Protein AF-A0A7V2EYR4-F1 (afdb_monomer_lite)

Radius of gyration: 13.52 Å; chains: 1; bounding box: 32×34×31 Å

Foldseek 3Di:
DDDPCVCVPPVHDPVLVVLLVLLLVVLVPCDDDDPPCLPVVLVVLLVVCVVSVLLVQVDDDVPGDRPVSSVVSNLVSCCVGYVSSSVSSVD

pLDDT: mean 96.27, std 4.57, range [62.56, 98.62]

Secondary structure (DSSP, 8-state):
----GGGGSTT--HHHHHHHHHHHHHHHHH-SPP-SSHHHHHHHHHHHHHHTTGGGGG---TT----HHHHHHHHHHHHHH-HHHHHHHH-

Structure (mmCIF, N/CA/C/O backbone):
data_AF-A0A7V2EYR4-F1
#
_entry.id   AF-A0A7V2EYR4-F1
#
loop_
_atom_site.group_PDB
_atom_site.id
_atom_site.type_symbol
_atom_site.label_atom_id
_atom_site.label_alt_id
_atom_site.label_comp_id
_atom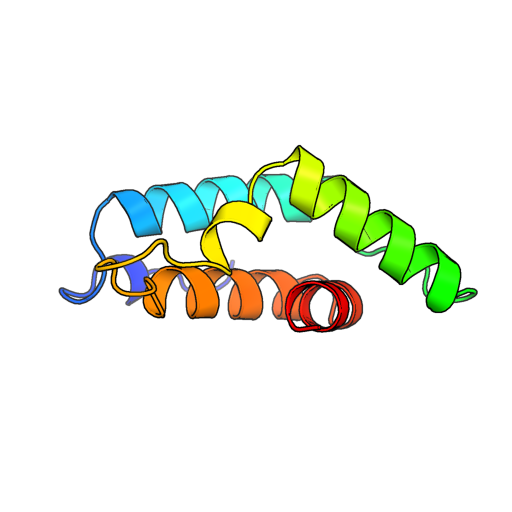_site.label_asym_id
_atom_site.label_entity_id
_atom_site.label_seq_id
_atom_site.pdbx_PDB_ins_code
_atom_site.Cartn_x
_atom_site.Cartn_y
_atom_site.Cartn_z
_atom_site.occupancy
_atom_site.B_iso_or_equiv
_atom_site.auth_seq_id
_atom_site.auth_comp_id
_atom_site.auth_asym_id
_atom_site.auth_atom_id
_atom_site.pdbx_PDB_model_num
ATOM 1 N N . MET A 1 1 ? 7.316 -18.970 1.748 1.00 62.56 1 MET A N 1
ATOM 2 C CA . MET A 1 1 ? 6.195 -18.018 1.880 1.00 62.56 1 MET A CA 1
ATOM 3 C C . MET A 1 1 ? 6.404 -17.282 3.185 1.00 62.56 1 MET A C 1
ATOM 5 O O . MET A 1 1 ? 6.755 -17.937 4.158 1.00 62.56 1 MET A O 1
ATOM 9 N N . VAL A 1 2 ? 6.305 -15.957 3.184 1.00 78.25 2 VAL A N 1
ATOM 10 C CA . VAL A 1 2 ? 6.463 -15.157 4.408 1.00 78.25 2 VAL A CA 1
ATOM 11 C C . VAL A 1 2 ? 5.310 -15.480 5.351 1.00 78.25 2 VAL A C 1
ATOM 13 O O . VAL A 1 2 ? 4.198 -15.728 4.881 1.00 78.25 2 VAL A O 1
ATOM 16 N N . ASP A 1 3 ? 5.590 -15.547 6.650 1.00 88.69 3 ASP A N 1
ATOM 17 C CA . ASP A 1 3 ? 4.567 -15.814 7.655 1.00 88.69 3 ASP A CA 1
ATOM 18 C C . ASP A 1 3 ? 3.517 -14.693 7.652 1.00 88.69 3 ASP A C 1
ATOM 20 O O . ASP A 1 3 ? 3.850 -13.516 7.763 1.00 88.69 3 ASP A O 1
ATOM 24 N N . LYS A 1 4 ? 2.246 -15.076 7.497 1.00 92.19 4 LYS A N 1
ATOM 25 C CA . LYS A 1 4 ? 1.085 -14.173 7.492 1.00 92.19 4 LYS A CA 1
ATOM 26 C C . LYS A 1 4 ? 0.147 -14.412 8.676 1.00 92.19 4 LYS A C 1
ATOM 28 O O . LYS A 1 4 ? -0.902 -13.779 8.742 1.00 92.19 4 LYS A O 1
ATOM 33 N N . SER A 1 5 ? 0.515 -15.291 9.612 1.00 95.00 5 SER A N 1
ATOM 34 C CA . SER A 1 5 ? -0.296 -15.620 10.793 1.00 95.00 5 SER A CA 1
ATOM 35 C C . SER A 1 5 ? -0.610 -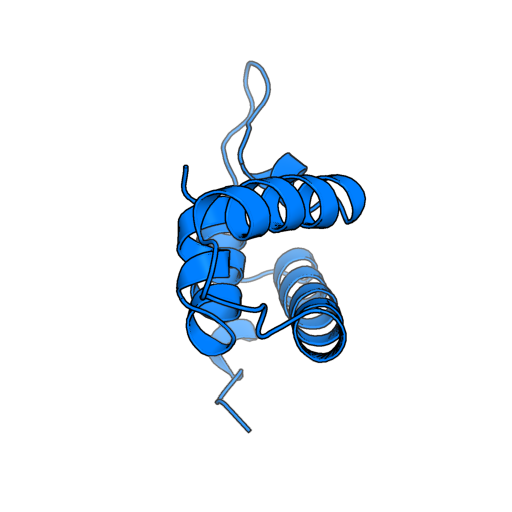14.398 11.663 1.00 95.00 5 SER A C 1
ATOM 37 O O . SER A 1 5 ? -1.628 -14.360 12.351 1.00 95.00 5 SER A O 1
ATOM 39 N N . PHE A 1 6 ? 0.216 -13.351 11.583 1.00 95.06 6 PHE A N 1
ATOM 40 C CA . PHE A 1 6 ? -0.022 -12.085 12.272 1.00 95.06 6 PHE A CA 1
ATOM 41 C C . PHE A 1 6 ? -1.311 -11.371 11.829 1.00 95.06 6 PHE A C 1
ATOM 43 O O . PHE A 1 6 ? -1.881 -10.611 12.610 1.00 95.06 6 PHE A O 1
ATOM 50 N N . LEU A 1 7 ? -1.818 -11.636 10.618 1.00 96.88 7 LEU A N 1
ATOM 51 C CA . LEU A 1 7 ? -3.099 -11.098 10.141 1.00 96.88 7 LEU A CA 1
ATOM 52 C C . LEU A 1 7 ? -4.309 -11.675 10.901 1.00 96.88 7 LEU A C 1
ATOM 54 O O . LEU A 1 7 ? -5.402 -11.105 10.850 1.00 96.88 7 LEU A O 1
ATOM 58 N N . ASP A 1 8 ? -4.131 -12.781 11.627 1.00 97.00 8 ASP A N 1
ATOM 59 C CA . ASP A 1 8 ? -5.171 -13.403 12.454 1.00 97.00 8 ASP A CA 1
ATOM 60 C C . ASP A 1 8 ? -5.159 -12.903 13.905 1.00 97.00 8 ASP A C 1
ATOM 62 O O . ASP A 1 8 ? -6.036 -13.248 14.699 1.00 97.00 8 ASP A O 1
ATOM 66 N N . TRP A 1 9 ? -4.204 -12.042 14.266 1.00 97.19 9 TRP A N 1
ATOM 67 C CA . TRP A 1 9 ? -4.186 -11.387 15.570 1.00 97.19 9 TRP A CA 1
ATOM 68 C C . TRP A 1 9 ? -5.398 -10.458 15.749 1.00 97.19 9 TRP A C 1
ATOM 70 O O . TRP A 1 9 ? -5.881 -9.866 14.779 1.00 97.19 9 TRP A O 1
ATOM 80 N N . PRO A 1 10 ? -5.853 -10.219 16.997 1.00 97.38 10 PRO A N 1
ATOM 81 C CA . PRO A 1 10 ? -7.054 -9.421 17.278 1.00 97.38 10 PRO A CA 1
ATOM 82 C C . PRO A 1 10 ? -6.924 -7.928 16.921 1.00 97.38 10 PRO A C 1
ATOM 84 O O . PRO A 1 10 ? -7.859 -7.156 17.129 1.00 97.38 10 PRO A O 1
ATOM 87 N N . PHE A 1 11 ? -5.781 -7.499 16.383 1.00 96.69 11 PHE A N 1
ATOM 88 C CA . PHE A 1 11 ? -5.545 -6.132 15.922 1.00 96.69 11 PHE A CA 1
ATOM 89 C C . PHE A 1 11 ? -6.032 -5.884 14.487 1.00 96.69 11 PHE A C 1
ATOM 91 O O . PHE A 1 11 ? -6.297 -4.728 14.131 1.00 96.69 11 PHE A O 1
ATOM 98 N N . PHE A 1 12 ? -6.187 -6.947 13.687 1.00 98.00 12 PHE A N 1
ATOM 99 C CA . PHE A 1 12 ? -6.546 -6.884 12.273 1.00 98.00 12 PHE A CA 1
ATOM 100 C C . PHE A 1 12 ? -7.937 -7.486 12.010 1.00 98.00 12 PHE A C 1
ATOM 102 O O . PHE A 1 12 ? -8.214 -8.654 12.275 1.00 98.00 12 PHE A O 1
ATOM 109 N N . GLY A 1 13 ? -8.831 -6.661 11.461 1.00 97.56 13 GLY A N 1
ATOM 110 C CA . GLY A 1 13 ? -10.114 -7.099 10.889 1.00 97.56 13 GLY A CA 1
ATOM 111 C C . GLY A 1 13 ? -10.033 -7.487 9.405 1.00 97.56 13 GLY A C 1
ATOM 112 O O . GLY A 1 13 ? -9.008 -7.270 8.760 1.00 97.56 13 GLY A O 1
ATOM 113 N N . ASP A 1 14 ? -11.145 -7.971 8.844 1.00 98.00 14 ASP A N 1
ATOM 114 C CA . ASP A 1 14 ? -11.220 -8.520 7.476 1.00 98.00 14 ASP A CA 1
ATOM 115 C C . ASP A 1 14 ? -10.749 -7.562 6.383 1.00 98.00 14 ASP A C 1
ATOM 117 O O . ASP A 1 14 ? -10.075 -7.984 5.445 1.00 98.00 14 ASP A O 1
ATOM 121 N N . ARG A 1 15 ? -11.014 -6.258 6.534 1.00 97.12 15 ARG A N 1
ATOM 122 C CA . ARG A 1 15 ? -10.517 -5.243 5.591 1.00 97.12 15 ARG A CA 1
ATOM 123 C C . ARG A 1 15 ? -8.993 -5.269 5.442 1.00 97.12 15 ARG A C 1
ATOM 125 O O . ARG A 1 15 ? -8.488 -5.097 4.341 1.00 97.12 15 ARG A O 1
ATOM 132 N N . HIS A 1 16 ? -8.266 -5.539 6.528 1.00 98.44 16 HIS A N 1
ATOM 133 C CA . HIS A 1 16 ? -6.806 -5.592 6.520 1.00 98.44 16 HIS A CA 1
ATOM 134 C C . HIS A 1 16 ? -6.308 -6.870 5.844 1.00 98.44 16 HIS A C 1
ATOM 136 O O . HIS A 1 16 ? -5.339 -6.828 5.092 1.00 98.44 16 HIS A O 1
ATOM 142 N N . ARG A 1 17 ? -6.996 -8.001 6.058 1.00 98.06 17 ARG A N 1
ATOM 143 C CA . ARG A 1 17 ? -6.693 -9.266 5.370 1.00 98.06 17 ARG A CA 1
ATOM 144 C C . ARG A 1 17 ? -6.909 -9.134 3.866 1.00 98.06 17 ARG A C 1
ATOM 146 O O . ARG A 1 17 ? -6.056 -9.548 3.087 1.00 98.06 17 ARG A O 1
ATOM 153 N N . HIS A 1 18 ? -8.022 -8.518 3.470 1.00 98.00 18 HIS A N 1
ATOM 154 C CA . HIS A 1 18 ? -8.329 -8.259 2.068 1.00 98.00 18 HIS A CA 1
ATOM 155 C C . HIS A 1 18 ? -7.310 -7.304 1.436 1.00 98.00 18 HIS A C 1
ATOM 157 O O . HIS A 1 18 ? -6.803 -7.592 0.356 1.00 98.00 18 HIS A O 1
ATOM 163 N N . LEU A 1 19 ? -6.945 -6.218 2.129 1.00 98.50 19 LEU A N 1
ATOM 164 C CA . LEU A 1 19 ? -5.889 -5.302 1.692 1.00 98.50 19 LEU A CA 1
ATOM 165 C C . LEU A 1 19 ? -4.561 -6.037 1.480 1.00 98.50 19 LEU A C 1
ATOM 167 O O . LEU A 1 19 ? -3.965 -5.915 0.416 1.00 98.50 19 LEU A O 1
ATOM 171 N N . ALA A 1 20 ? -4.123 -6.837 2.456 1.00 97.94 20 ALA A N 1
ATOM 172 C CA . ALA A 1 20 ? -2.876 -7.590 2.358 1.00 97.94 20 ALA A CA 1
ATOM 173 C C . ALA A 1 20 ? -2.888 -8.585 1.184 1.00 97.94 20 ALA A C 1
ATOM 175 O O . ALA A 1 20 ? -1.882 -8.738 0.496 1.00 97.94 20 ALA A O 1
ATOM 176 N N . GLN A 1 21 ? -4.017 -9.252 0.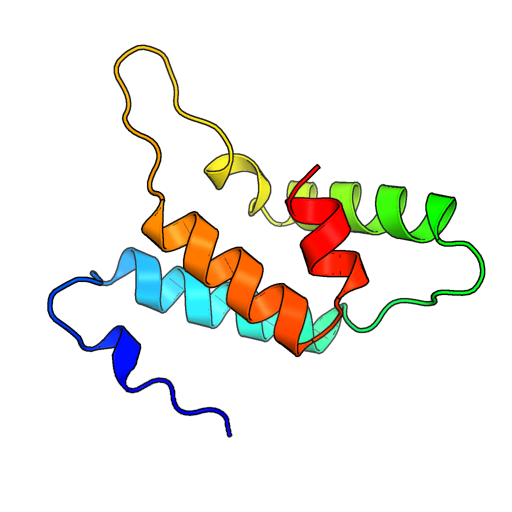925 1.00 97.50 21 GLN A N 1
ATOM 177 C CA . GLN A 1 21 ? -4.166 -10.155 -0.222 1.00 97.50 21 GLN A CA 1
ATOM 178 C C . GLN A 1 21 ? -4.148 -9.407 -1.558 1.00 97.50 21 GLN A C 1
ATOM 180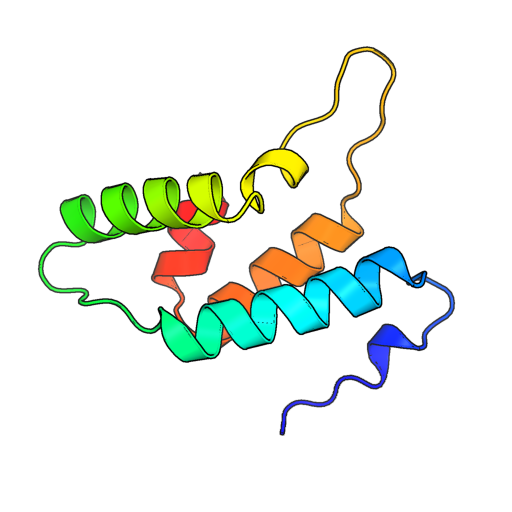 O O . GLN A 1 21 ? -3.439 -9.822 -2.474 1.00 97.50 21 GLN A O 1
ATOM 185 N N . HIS A 1 22 ? -4.901 -8.309 -1.662 1.00 98.38 22 HIS A N 1
ATOM 186 C CA .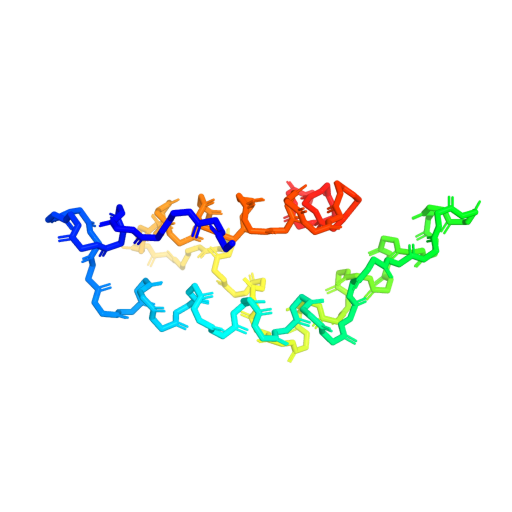 HIS A 1 22 ? -4.952 -7.483 -2.866 1.00 98.38 22 HIS A CA 1
ATOM 187 C C . HIS A 1 22 ? -3.561 -6.934 -3.187 1.00 98.38 22 HIS A C 1
ATOM 189 O O . HIS A 1 22 ? -3.070 -7.115 -4.301 1.00 98.38 22 HIS A O 1
ATOM 195 N N . LEU A 1 23 ? -2.902 -6.317 -2.207 1.00 98.38 23 LEU A N 1
ATOM 196 C CA . LEU A 1 23 ? -1.591 -5.720 -2.405 1.00 98.38 23 LEU A CA 1
ATOM 197 C C . LEU A 1 23 ? -0.537 -6.761 -2.782 1.00 98.38 23 LEU A C 1
ATOM 199 O O . LEU A 1 23 ? 0.241 -6.516 -3.692 1.00 98.38 23 LEU A O 1
ATOM 203 N N . GLU A 1 24 ? -0.543 -7.947 -2.166 1.00 97.81 24 GLU A N 1
ATOM 204 C CA . GLU A 1 24 ? 0.379 -9.022 -2.553 1.00 97.81 24 GLU A CA 1
ATOM 205 C C . GLU A 1 24 ? 0.208 -9.417 -4.029 1.00 97.81 24 GLU A C 1
ATOM 207 O O . GLU A 1 24 ? 1.193 -9.577 -4.750 1.00 97.81 24 GLU A O 1
ATOM 212 N N . ALA A 1 25 ? -1.039 -9.544 -4.494 1.00 98.19 25 ALA A N 1
ATOM 213 C CA . ALA A 1 25 ? -1.332 -9.860 -5.889 1.00 98.19 25 ALA A CA 1
ATOM 214 C C . ALA A 1 25 ? -0.927 -8.725 -6.840 1.00 98.19 25 ALA A C 1
ATOM 216 O O . ALA A 1 25 ? -0.512 -8.989 -7.971 1.00 98.19 25 ALA A O 1
ATOM 217 N N . TRP A 1 26 ? -1.038 -7.473 -6.395 1.00 98.62 26 TRP A N 1
ATOM 218 C CA . TRP A 1 26 ? -0.575 -6.320 -7.155 1.00 98.62 26 TRP A CA 1
ATOM 219 C C . TRP A 1 26 ? 0.955 -6.298 -7.254 1.00 98.62 26 TRP A C 1
ATOM 221 O O . TRP A 1 26 ? 1.474 -6.248 -8.369 1.00 98.62 26 TRP A O 1
ATOM 231 N N . CYS A 1 27 ? 1.674 -6.443 -6.136 1.00 98.44 27 CYS A N 1
ATOM 232 C CA . CYS A 1 27 ? 3.139 -6.458 -6.108 1.00 98.44 27 CYS A CA 1
ATOM 233 C C . CYS A 1 27 ? 3.709 -7.560 -7.002 1.00 98.44 27 CYS A C 1
ATOM 235 O O . CYS A 1 27 ? 4.583 -7.292 -7.815 1.00 98.44 27 CYS A O 1
ATOM 237 N N . ALA A 1 28 ? 3.146 -8.771 -6.941 1.00 97.56 28 ALA A N 1
ATOM 238 C CA . ALA A 1 28 ? 3.586 -9.897 -7.766 1.00 97.56 28 ALA A CA 1
ATOM 239 C C . ALA A 1 28 ? 3.470 -9.653 -9.285 1.00 97.56 28 ALA A C 1
ATOM 241 O O . ALA A 1 28 ? 4.052 -10.399 -10.070 1.00 97.56 28 ALA A O 1
ATOM 242 N N . ARG A 1 29 ? 2.682 -8.657 -9.708 1.00 98.06 29 ARG A N 1
ATOM 243 C CA . ARG A 1 29 ? 2.467 -8.306 -11.117 1.00 98.06 29 ARG A CA 1
ATOM 244 C C . ARG A 1 29 ? 3.245 -7.074 -11.577 1.00 98.06 29 ARG A C 1
ATOM 246 O O . ARG A 1 29 ? 3.480 -6.973 -12.776 1.00 98.06 29 ARG A O 1
ATOM 253 N N . HIS A 1 30 ? 3.582 -6.157 -10.671 1.00 98.06 30 HIS A N 1
ATOM 254 C CA . HIS A 1 30 ? 4.132 -4.838 -11.019 1.00 98.06 30 HIS A CA 1
ATOM 255 C C . HIS A 1 30 ? 5.548 -4.603 -10.474 1.00 98.06 30 HIS A C 1
ATOM 257 O O . HIS A 1 30 ? 6.223 -3.697 -10.946 1.00 98.06 30 HIS A O 1
ATOM 263 N N . LEU A 1 31 ? 6.007 -5.402 -9.502 1.00 98.06 31 LEU A N 1
ATOM 264 C CA . LEU A 1 31 ? 7.305 -5.238 -8.845 1.00 98.06 31 LEU A CA 1
ATOM 265 C C . LEU A 1 31 ? 8.230 -6.448 -9.090 1.00 98.06 31 LEU A C 1
ATOM 267 O O . LEU A 1 31 ? 7.738 -7.569 -9.266 1.00 98.06 31 LEU A O 1
ATOM 271 N N . PRO A 1 32 ? 9.564 -6.261 -9.042 1.00 97.69 32 PRO A N 1
ATOM 272 C CA . PRO A 1 32 ? 10.269 -4.984 -8.871 1.00 97.69 32 PRO A CA 1
ATOM 273 C C . PRO A 1 32 ? 10.219 -4.120 -10.138 1.00 97.69 32 PRO A C 1
ATOM 275 O O . PRO A 1 32 ? 9.990 -4.632 -11.236 1.00 97.69 32 PRO A O 1
ATOM 278 N N . VAL A 1 33 ? 10.450 -2.817 -9.983 1.00 97.00 33 VAL A N 1
ATOM 279 C CA . VAL A 1 33 ? 10.630 -1.900 -11.121 1.00 97.00 33 VAL A CA 1
ATOM 280 C C . VAL A 1 33 ? 12.111 -1.746 -11.472 1.00 97.00 33 VAL A C 1
ATOM 282 O O . VAL A 1 33 ? 12.987 -2.201 -10.739 1.00 97.00 33 VAL A O 1
ATOM 285 N N . ASP A 1 34 ? 12.398 -1.112 -12.608 1.00 94.31 34 ASP A N 1
ATOM 286 C CA . ASP A 1 34 ? 13.760 -0.709 -12.968 1.00 94.31 34 ASP A CA 1
ATOM 287 C C . ASP A 1 34 ? 14.241 0.443 -12.066 1.00 94.31 34 ASP A C 1
ATOM 289 O O . ASP A 1 34 ? 13.476 1.354 -11.743 1.00 94.31 34 ASP A O 1
ATOM 293 N N . HIS A 1 35 ? 15.500 0.378 -11.628 1.00 95.31 35 HIS A N 1
ATOM 294 C CA . HIS A 1 35 ? 16.125 1.329 -10.702 1.00 95.31 35 HIS A CA 1
ATOM 295 C C . HIS A 1 35 ? 17.176 2.223 -11.389 1.00 95.31 35 HIS A C 1
ATOM 297 O O . HIS A 1 35 ? 17.822 3.014 -10.703 1.00 95.31 35 HIS A O 1
ATOM 303 N N . ASP A 1 36 ? 17.346 2.145 -12.716 1.00 96.75 36 ASP A N 1
ATOM 304 C CA . ASP A 1 36 ? 18.304 2.980 -13.462 1.00 96.75 36 ASP A CA 1
ATOM 305 C C . ASP A 1 36 ? 17.912 4.475 -13.481 1.00 96.75 36 ASP A C 1
ATOM 307 O O . ASP A 1 36 ? 18.756 5.346 -13.257 1.00 96.75 36 ASP A O 1
ATOM 311 N N . ASP A 1 37 ? 16.627 4.787 -13.698 1.00 96.88 37 ASP A N 1
ATOM 312 C CA . ASP A 1 37 ? 16.053 6.139 -13.569 1.00 96.88 37 ASP A CA 1
ATOM 313 C C . ASP A 1 37 ? 15.020 6.160 -12.436 1.00 96.88 37 ASP A C 1
ATOM 315 O O . ASP A 1 37 ? 13.813 5.991 -12.632 1.00 96.88 37 ASP A O 1
ATOM 319 N N . ILE A 1 38 ? 15.524 6.369 -11.221 1.00 96.75 38 ILE A N 1
ATOM 320 C CA . ILE A 1 38 ? 14.738 6.368 -9.981 1.00 96.75 38 ILE A CA 1
ATOM 321 C C . ILE A 1 38 ? 13.616 7.418 -10.018 1.00 96.75 38 ILE A C 1
ATOM 323 O O . ILE A 1 38 ? 12.523 7.188 -9.499 1.00 96.75 38 ILE A O 1
ATOM 327 N N . ASP A 1 39 ? 13.864 8.556 -10.658 1.00 96.69 39 ASP A N 1
ATOM 328 C CA . ASP A 1 39 ? 12.923 9.665 -10.780 1.00 96.69 39 ASP A CA 1
ATOM 329 C C . ASP A 1 39 ? 11.715 9.277 -11.643 1.00 96.69 39 ASP A C 1
ATOM 331 O O . ASP A 1 39 ? 10.559 9.512 -11.273 1.00 96.69 39 ASP A O 1
ATOM 335 N N . ALA A 1 40 ? 11.972 8.680 -12.809 1.00 97.69 40 ALA A N 1
ATOM 336 C CA . ALA A 1 40 ? 10.928 8.154 -13.680 1.00 97.69 40 ALA A CA 1
ATOM 337 C C . ALA A 1 40 ? 10.182 6.988 -13.015 1.00 97.69 40 ALA A C 1
ATOM 339 O O . ALA A 1 40 ? 8.947 6.968 -13.030 1.00 97.69 40 ALA A O 1
ATOM 340 N N . ALA A 1 41 ? 10.912 6.073 -12.372 1.00 98.06 41 ALA A N 1
ATOM 341 C CA . ALA A 1 41 ? 10.345 4.931 -11.664 1.00 98.06 41 ALA A CA 1
ATOM 342 C C . ALA A 1 41 ? 9.404 5.366 -10.531 1.00 98.06 41 ALA A C 1
ATOM 344 O O . ALA A 1 41 ? 8.281 4.873 -10.452 1.00 98.06 41 ALA A O 1
ATOM 345 N N . CYS A 1 42 ? 9.792 6.346 -9.707 1.00 98.31 42 CYS A N 1
ATOM 346 C CA . CYS A 1 42 ? 8.941 6.864 -8.630 1.00 98.31 42 CYS A CA 1
ATOM 347 C C . CYS A 1 42 ? 7.646 7.482 -9.164 1.00 98.31 42 CYS A C 1
ATOM 349 O O . CYS A 1 42 ? 6.571 7.210 -8.634 1.00 98.31 42 CYS A O 1
ATOM 351 N N . ARG A 1 43 ? 7.719 8.289 -10.233 1.00 97.94 43 ARG A N 1
ATOM 352 C CA . ARG A 1 43 ? 6.516 8.877 -10.854 1.00 97.94 43 ARG A CA 1
ATOM 353 C C . ARG A 1 43 ? 5.579 7.793 -11.390 1.00 97.94 43 ARG A C 1
ATOM 355 O O . ARG A 1 43 ? 4.368 7.899 -11.204 1.00 97.94 43 ARG A O 1
ATOM 362 N N . GLY A 1 44 ? 6.136 6.753 -12.015 1.00 98.19 44 GLY A N 1
ATOM 363 C CA . GLY A 1 44 ? 5.383 5.583 -12.468 1.00 98.19 44 GLY A CA 1
ATOM 364 C C . GLY A 1 44 ? 4.710 4.849 -11.309 1.00 98.19 44 GLY A C 1
ATOM 365 O O . GLY A 1 44 ? 3.496 4.666 -11.327 1.00 98.19 44 GLY A O 1
ATOM 366 N N . LEU A 1 45 ? 5.468 4.530 -10.258 1.00 98.56 45 LEU A N 1
ATOM 367 C CA . LEU A 1 45 ? 4.974 3.857 -9.056 1.00 98.56 45 LEU A CA 1
ATOM 368 C C . LEU A 1 45 ? 3.836 4.631 -8.385 1.00 98.56 45 LEU A C 1
ATOM 370 O O . LEU A 1 45 ? 2.789 4.050 -8.123 1.00 98.56 45 LEU A O 1
ATOM 374 N N . VAL A 1 46 ? 3.991 5.939 -8.151 1.00 98.44 46 VAL A N 1
ATOM 375 C CA . VAL A 1 46 ? 2.925 6.774 -7.564 1.00 98.44 46 VAL A CA 1
ATOM 376 C C . VAL A 1 46 ? 1.675 6.759 -8.447 1.00 98.44 46 VAL A C 1
ATOM 378 O O . VAL A 1 46 ? 0.561 6.617 -7.942 1.00 98.44 46 VAL A O 1
ATOM 381 N N . SER A 1 47 ? 1.843 6.852 -9.768 1.00 98.38 47 SER A N 1
ATOM 382 C CA . SER A 1 47 ? 0.724 6.797 -10.712 1.00 98.38 47 SER A CA 1
ATOM 383 C C . SER A 1 47 ? -0.006 5.450 -10.662 1.00 98.38 47 SER A C 1
ATOM 385 O O . SER A 1 47 ? -1.234 5.422 -10.595 1.00 98.38 47 SER A O 1
ATOM 387 N N . GLU A 1 48 ? 0.717 4.330 -10.680 1.00 98.50 48 GLU A N 1
ATOM 388 C CA . GLU A 1 48 ? 0.110 2.995 -10.661 1.00 98.50 48 GLU A CA 1
ATOM 389 C C . GLU A 1 48 ? -0.503 2.641 -9.300 1.00 98.50 48 GLU A C 1
ATOM 391 O O . GLU A 1 48 ? -1.611 2.106 -9.252 1.00 98.50 48 GLU A O 1
ATOM 396 N N . LEU A 1 49 ? 0.159 2.991 -8.192 1.00 98.56 49 LEU A N 1
ATOM 397 C CA . LEU A 1 49 ? -0.378 2.825 -6.837 1.00 98.56 49 LEU A CA 1
ATOM 398 C C . LEU A 1 49 ? -1.657 3.648 -6.643 1.00 98.56 49 LEU A C 1
ATOM 400 O O . LEU A 1 49 ? -2.606 3.176 -6.014 1.00 98.56 49 LEU A O 1
ATOM 404 N N . GLY A 1 50 ? -1.696 4.862 -7.201 1.00 98.00 50 GLY A N 1
ATOM 405 C CA . GLY A 1 50 ? -2.884 5.710 -7.217 1.00 98.00 50 GLY A CA 1
ATOM 406 C C . GLY A 1 50 ? -4.011 5.099 -8.044 1.00 98.00 50 GLY A C 1
ATOM 407 O O . GLY A 1 50 ? -5.137 5.002 -7.565 1.00 98.00 50 GLY A O 1
ATOM 408 N N . ALA A 1 51 ? -3.708 4.608 -9.248 1.00 98.31 51 ALA A N 1
ATOM 409 C CA . ALA A 1 51 ? -4.685 3.937 -10.107 1.00 98.31 51 ALA A CA 1
ATOM 410 C C . ALA A 1 51 ? -5.241 2.641 -9.487 1.00 98.31 51 ALA A C 1
ATOM 412 O O . ALA A 1 51 ? -6.393 2.286 -9.731 1.00 98.31 51 ALA A O 1
ATOM 413 N N . ALA A 1 52 ? -4.444 1.947 -8.672 1.00 97.75 52 ALA A N 1
ATOM 414 C CA . ALA A 1 52 ? -4.864 0.773 -7.911 1.00 97.75 52 ALA A CA 1
ATOM 415 C C . ALA A 1 52 ? -5.623 1.111 -6.610 1.00 97.75 52 ALA A C 1
ATOM 417 O O . ALA A 1 52 ? -6.106 0.204 -5.934 1.00 97.75 52 ALA A O 1
ATOM 418 N N . GLY A 1 53 ? -5.738 2.394 -6.250 1.00 97.44 53 GLY A N 1
ATOM 419 C CA . GLY A 1 53 ? -6.472 2.867 -5.073 1.00 97.44 53 GLY A CA 1
ATOM 420 C C . GLY A 1 53 ? -5.714 2.762 -3.746 1.00 97.44 53 GLY A C 1
ATOM 421 O O . GLY A 1 53 ? -6.253 3.132 -2.707 1.00 97.44 53 GLY A O 1
ATOM 422 N N . PHE A 1 54 ? -4.454 2.308 -3.726 1.00 98.19 54 PHE A N 1
ATOM 423 C CA . PHE A 1 54 ? -3.701 2.184 -2.468 1.00 98.19 54 PHE A CA 1
ATOM 424 C C . PHE A 1 54 ? -3.407 3.539 -1.820 1.00 98.19 54 PHE A C 1
ATOM 426 O O . PHE A 1 54 ? -3.344 3.632 -0.594 1.00 98.19 54 PHE A O 1
ATOM 433 N N . LEU A 1 55 ? -3.259 4.593 -2.630 1.00 97.19 55 LEU A N 1
ATOM 434 C CA . LEU A 1 55 ? -2.988 5.943 -2.132 1.00 97.19 55 LEU A CA 1
ATOM 435 C C . LEU A 1 55 ? -4.197 6.593 -1.449 1.00 97.19 55 LEU A C 1
ATOM 437 O O . LEU A 1 55 ? -4.017 7.552 -0.712 1.00 97.19 55 LEU A O 1
ATOM 441 N N . GLU A 1 56 ? -5.414 6.066 -1.609 1.00 94.69 56 GLU A N 1
ATOM 442 C CA . GLU A 1 56 ? -6.590 6.575 -0.884 1.00 94.69 56 GLU A CA 1
ATOM 443 C C . GLU A 1 56 ? -6.452 6.384 0.635 1.00 94.69 56 GLU A C 1
ATOM 445 O O . GLU A 1 56 ? -7.016 7.141 1.421 1.00 94.69 56 GLU A O 1
ATOM 450 N N . LEU A 1 57 ? -5.657 5.396 1.056 1.00 95.19 57 LEU A N 1
ATOM 451 C CA . LEU A 1 57 ? -5.443 5.048 2.459 1.00 95.19 57 LEU A CA 1
ATOM 452 C C . LEU A 1 57 ? -4.402 5.937 3.159 1.00 95.19 57 LEU A C 1
ATOM 454 O O . LEU A 1 57 ? -4.208 5.787 4.366 1.00 95.19 57 LEU A O 1
ATOM 458 N N . THR A 1 58 ? -3.730 6.843 2.436 1.00 95.00 58 THR A N 1
ATOM 459 C CA . THR A 1 58 ? -2.722 7.770 2.995 1.00 95.00 58 THR A CA 1
ATOM 460 C C . THR A 1 58 ? -3.335 9.024 3.610 1.00 95.00 58 THR A C 1
ATOM 462 O O . THR A 1 58 ? -2.679 9.701 4.403 1.00 95.00 58 THR A O 1
ATOM 465 N N . GLY A 1 59 ? -4.601 9.311 3.303 1.00 91.75 59 GLY A N 1
ATOM 466 C CA . GLY A 1 59 ? -5.346 10.445 3.834 1.00 91.75 59 GLY A CA 1
ATOM 467 C C . GLY A 1 59 ? -6.474 10.031 4.776 1.00 91.75 59 GLY A C 1
ATOM 468 O O . GLY A 1 59 ? -6.957 8.903 4.758 1.00 91.75 59 GLY A O 1
ATOM 469 N N . ALA A 1 60 ? -6.916 10.983 5.592 1.00 91.56 60 ALA A N 1
ATOM 470 C CA . ALA A 1 60 ? -8.169 10.905 6.333 1.00 91.56 60 ALA A CA 1
ATOM 471 C C . ALA A 1 60 ? -8.927 12.220 6.132 1.00 91.56 60 ALA A C 1
ATOM 473 O O . ALA A 1 60 ? -8.324 13.298 6.175 1.00 91.56 60 ALA A O 1
ATOM 474 N N . GLY A 1 61 ? -10.234 12.142 5.883 1.00 90.69 61 GLY A N 1
ATOM 475 C CA . GLY A 1 61 ? -11.078 13.321 5.744 1.0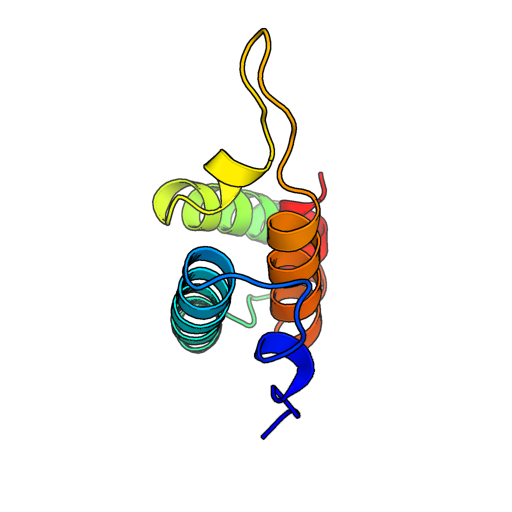0 90.69 61 GLY A CA 1
ATOM 476 C C . GLY A 1 61 ? -11.273 14.074 7.069 1.00 90.69 61 GLY A C 1
ATOM 477 O O . GLY A 1 61 ? -10.894 13.595 8.142 1.00 90.69 61 GLY A O 1
ATOM 478 N N . PRO A 1 62 ? -11.895 15.267 7.037 1.00 93.31 62 PRO A N 1
ATOM 479 C CA . PRO A 1 62 ? -12.226 16.008 8.250 1.00 93.31 62 PRO A CA 1
ATOM 480 C C . PRO A 1 62 ? -13.075 15.172 9.220 1.00 93.31 62 PRO A C 1
ATOM 482 O O . PRO A 1 62 ? -14.185 14.762 8.892 1.00 93.31 62 PRO A O 1
ATOM 485 N N . GLY A 1 63 ? -12.560 14.951 10.431 1.00 91.94 63 GLY A N 1
ATOM 486 C CA . GLY A 1 63 ? -13.233 14.156 11.466 1.00 91.94 63 GLY A CA 1
ATOM 487 C C . GLY A 1 63 ? -12.990 12.645 11.378 1.00 91.94 63 GLY A C 1
ATOM 488 O O . GLY A 1 63 ? -13.454 11.913 12.251 1.00 91.94 63 GLY A O 1
ATOM 489 N N . GLU A 1 64 ? -12.240 12.173 10.383 1.00 93.75 64 GLU A N 1
ATOM 490 C CA . GLU A 1 64 ? -11.832 10.775 10.265 1.00 93.75 64 GLU A CA 1
ATOM 491 C C . GLU A 1 64 ? -10.471 10.529 10.924 1.00 93.75 64 GLU A C 1
ATOM 493 O O . GLU A 1 64 ? -9.654 11.433 11.105 1.00 93.75 64 GLU A O 1
ATOM 498 N N . SER A 1 65 ? -10.224 9.276 11.304 1.00 93.38 65 SER A N 1
ATOM 499 C CA . SER A 1 65 ? -8.923 8.826 11.797 1.00 93.38 65 SER A CA 1
ATOM 500 C C . SER A 1 65 ? -8.251 7.952 10.754 1.00 93.38 65 SER A C 1
ATOM 502 O O . SER A 1 65 ? -8.872 7.042 10.208 1.00 93.38 65 SER A O 1
ATOM 504 N N . LEU A 1 66 ? -6.966 8.203 10.532 1.00 94.44 66 LEU A N 1
ATOM 505 C CA . LEU A 1 66 ? -6.147 7.425 9.616 1.00 94.44 66 LEU A CA 1
ATOM 506 C C . LEU A 1 66 ? -6.021 5.974 10.102 1.00 94.44 66 LEU A C 1
ATOM 508 O O . LEU A 1 66 ? -5.666 5.728 11.261 1.00 94.44 66 LEU A O 1
ATOM 512 N N . ASP A 1 67 ? -6.271 5.001 9.224 1.00 95.50 67 ASP A N 1
ATOM 513 C CA . ASP A 1 67 ? -6.073 3.589 9.561 1.00 95.50 67 ASP A CA 1
ATOM 514 C C . ASP A 1 67 ? -4.596 3.207 9.436 1.00 95.50 67 ASP A C 1
ATOM 516 O O . ASP A 1 67 ? -4.148 2.600 8.462 1.00 95.50 67 ASP A O 1
ATOM 520 N N . VAL A 1 68 ? -3.825 3.556 10.463 1.00 96.75 68 VAL A N 1
ATOM 521 C CA . VAL A 1 68 ? -2.372 3.333 10.511 1.00 96.75 68 VAL A CA 1
ATOM 522 C C . VAL A 1 68 ? -1.972 1.867 10.320 1.00 96.75 68 VAL A C 1
ATOM 524 O O . VAL A 1 68 ? -0.880 1.590 9.841 1.00 96.75 68 VAL A O 1
ATOM 527 N N . ARG A 1 69 ? -2.855 0.909 10.632 1.00 97.50 69 ARG A N 1
ATOM 528 C CA . ARG A 1 69 ? -2.597 -0.521 10.392 1.00 97.50 69 ARG A CA 1
ATOM 529 C C . ARG A 1 69 ? -2.566 -0.847 8.908 1.00 97.50 69 ARG A C 1
ATOM 531 O O . ARG A 1 69 ? -1.707 -1.608 8.480 1.00 97.50 69 ARG A O 1
ATOM 538 N N . SER A 1 70 ? -3.484 -0.265 8.140 1.00 97.94 70 SER A N 1
ATOM 539 C CA . SER A 1 70 ? -3.513 -0.414 6.686 1.00 97.94 70 SER A CA 1
ATOM 540 C C . SER A 1 70 ? -2.250 0.179 6.062 1.00 97.94 70 SER A C 1
ATOM 542 O O . SER A 1 70 ? -1.628 -0.468 5.226 1.00 97.94 70 SER A O 1
ATOM 544 N N . LEU A 1 71 ? -1.792 1.335 6.553 1.00 97.81 71 LEU A N 1
ATOM 545 C CA . LEU A 1 71 ? -0.521 1.928 6.128 1.00 97.81 71 LEU A CA 1
ATOM 546 C C . LEU A 1 71 ? 0.682 1.042 6.443 1.00 97.81 71 LEU A C 1
ATOM 548 O O . LEU A 1 71 ? 1.505 0.807 5.562 1.00 97.81 71 LEU A O 1
ATOM 552 N N . CYS A 1 72 ? 0.770 0.508 7.663 1.00 97.75 72 CYS A N 1
ATOM 553 C CA . CYS A 1 72 ? 1.846 -0.412 8.029 1.00 97.75 72 CYS A CA 1
ATOM 554 C C . CYS A 1 72 ? 1.864 -1.652 7.126 1.00 97.75 72 CYS A C 1
ATOM 556 O O . CYS A 1 72 ? 2.931 -2.040 6.665 1.00 97.75 72 CYS A O 1
ATOM 558 N N . LEU A 1 73 ? 0.699 -2.239 6.830 1.00 98.12 73 LEU A N 1
ATOM 559 C CA . LEU A 1 73 ? 0.600 -3.398 5.940 1.00 98.12 73 LEU A CA 1
ATOM 560 C C . LEU A 1 73 ? 1.045 -3.084 4.512 1.00 98.12 73 LEU A C 1
ATOM 562 O O . LEU A 1 73 ? 1.698 -3.924 3.886 1.00 98.12 73 LEU A O 1
ATOM 566 N N . ILE A 1 74 ? 0.702 -1.897 4.003 1.00 98.50 74 ILE A N 1
ATOM 567 C CA . ILE A 1 74 ? 1.118 -1.482 2.664 1.00 98.50 74 ILE A CA 1
ATOM 568 C C . ILE A 1 74 ? 2.631 -1.343 2.611 1.00 98.50 74 ILE A C 1
ATOM 570 O O . ILE A 1 74 ? 3.279 -2.005 1.804 1.00 98.50 74 ILE A O 1
ATOM 574 N N . ARG A 1 75 ? 3.191 -0.555 3.526 1.00 98.50 75 ARG A N 1
ATOM 575 C CA . ARG A 1 75 ? 4.628 -0.296 3.596 1.00 98.50 75 ARG A CA 1
ATOM 576 C C . ARG A 1 75 ? 5.451 -1.562 3.786 1.00 98.50 75 ARG A C 1
ATOM 578 O O . ARG A 1 75 ? 6.398 -1.801 3.045 1.00 98.50 75 ARG A O 1
ATOM 585 N N . GLU A 1 76 ? 5.048 -2.424 4.719 1.00 97.69 76 GLU A N 1
ATOM 586 C CA . GLU A 1 76 ? 5.707 -3.713 4.947 1.00 97.69 76 GLU A CA 1
ATOM 587 C C . GLU A 1 76 ? 5.692 -4.587 3.685 1.00 97.69 76 GLU A C 1
ATOM 589 O O . GLU A 1 76 ? 6.699 -5.203 3.334 1.00 97.69 76 GLU A O 1
ATOM 594 N N . THR A 1 77 ? 4.557 -4.640 2.984 1.00 98.12 77 THR A N 1
ATOM 595 C CA . THR A 1 77 ? 4.420 -5.470 1.784 1.00 98.12 77 THR A CA 1
ATOM 596 C C . THR A 1 77 ? 5.203 -4.901 0.611 1.00 98.12 77 THR A C 1
ATOM 598 O O . THR A 1 77 ? 5.905 -5.663 -0.046 1.00 98.12 77 THR A O 1
ATOM 601 N N . LEU A 1 78 ? 5.146 -3.590 0.367 1.00 98.50 78 LEU A N 1
ATOM 602 C CA . LEU A 1 78 ? 5.925 -2.940 -0.686 1.00 98.50 78 LEU A CA 1
ATOM 603 C C . LEU A 1 78 ? 7.423 -3.124 -0.445 1.00 98.50 78 LEU A C 1
ATOM 605 O O . LEU A 1 78 ? 8.098 -3.659 -1.316 1.00 98.50 78 LEU A O 1
ATOM 609 N N . ALA A 1 79 ? 7.923 -2.816 0.756 1.00 98.00 79 ALA A N 1
ATOM 610 C CA . ALA A 1 79 ? 9.350 -2.894 1.081 1.00 98.00 79 ALA A CA 1
ATOM 611 C C . ALA A 1 79 ? 9.936 -4.305 0.913 1.00 98.00 79 ALA A C 1
ATOM 613 O O . ALA A 1 79 ? 11.125 -4.467 0.644 1.00 98.00 79 ALA A O 1
ATOM 614 N N . ARG A 1 80 ? 9.103 -5.339 1.068 1.00 96.50 80 ARG A N 1
ATOM 615 C CA . ARG A 1 80 ? 9.494 -6.738 0.873 1.00 96.50 80 ARG A CA 1
ATOM 616 C C . ARG A 1 80 ? 9.692 -7.111 -0.597 1.00 96.50 80 ARG A C 1
ATOM 618 O O . ARG A 1 80 ? 10.443 -8.040 -0.880 1.00 96.50 80 ARG A O 1
ATOM 625 N N . HIS A 1 81 ? 8.981 -6.436 -1.498 1.00 97.75 81 HIS A N 1
ATOM 626 C CA . HIS A 1 81 ? 9.039 -6.662 -2.944 1.00 97.75 81 HIS A CA 1
ATOM 627 C C . HIS A 1 81 ? 10.006 -5.696 -3.628 1.00 97.75 81 HIS A C 1
ATOM 629 O O . HIS A 1 81 ? 10.805 -6.123 -4.453 1.00 97.75 81 HIS A O 1
ATOM 635 N N . ASP A 1 82 ? 9.950 -4.416 -3.268 1.00 98.12 82 ASP A N 1
ATOM 636 C CA . ASP A 1 82 ? 10.801 -3.362 -3.803 1.00 98.12 82 ASP A CA 1
ATOM 637 C C . ASP A 1 82 ? 10.881 -2.185 -2.812 1.00 98.12 82 ASP A C 1
ATOM 639 O O . ASP A 1 82 ? 9.881 -1.533 -2.497 1.00 98.12 82 ASP A O 1
ATOM 643 N N . GLY A 1 83 ? 12.089 -1.886 -2.330 1.00 97.81 83 GLY A N 1
ATOM 644 C CA . GLY A 1 83 ? 12.316 -0.759 -1.423 1.00 97.81 83 GLY A CA 1
ATOM 645 C C . GLY A 1 83 ? 11.977 0.599 -2.046 1.00 97.81 83 GLY A C 1
ATOM 646 O O . GLY A 1 83 ? 11.557 1.506 -1.327 1.00 97.81 83 GLY A O 1
ATOM 647 N N . LEU A 1 84 ? 12.093 0.738 -3.370 1.00 98.12 84 LEU A N 1
ATOM 648 C CA . LEU A 1 84 ? 11.726 1.963 -4.070 1.00 98.12 84 LEU A CA 1
ATOM 649 C C . LEU A 1 84 ? 10.206 2.151 -4.127 1.00 98.12 84 LEU A C 1
ATOM 651 O O . LEU A 1 84 ? 9.728 3.281 -4.063 1.00 98.12 84 LEU A O 1
ATOM 655 N N . ALA A 1 85 ? 9.439 1.059 -4.168 1.00 98.62 85 ALA A N 1
ATOM 656 C CA . ALA A 1 85 ? 7.983 1.121 -4.091 1.00 98.62 85 ALA A CA 1
ATOM 657 C C . ALA A 1 85 ? 7.496 1.582 -2.706 1.00 98.62 85 ALA A C 1
ATOM 659 O O . ALA A 1 85 ? 6.595 2.417 -2.635 1.00 98.62 85 ALA A O 1
ATOM 660 N N . ASP A 1 86 ? 8.111 1.110 -1.611 1.00 98.62 86 ASP A N 1
ATOM 661 C CA . ASP A 1 86 ? 7.822 1.645 -0.265 1.00 98.62 86 ASP A CA 1
ATOM 662 C C . ASP A 1 86 ? 8.215 3.119 -0.151 1.00 98.62 86 ASP A C 1
ATOM 664 O O . ASP A 1 86 ? 7.443 3.924 0.366 1.00 98.62 86 ASP A O 1
ATOM 668 N N . PHE A 1 87 ? 9.390 3.484 -0.673 1.00 98.12 87 PHE A N 1
ATOM 669 C CA . PHE A 1 87 ? 9.835 4.874 -0.699 1.00 98.12 87 PHE A CA 1
ATOM 670 C C . PHE A 1 87 ? 8.825 5.769 -1.426 1.00 98.12 87 PHE A C 1
ATOM 672 O O . PHE A 1 87 ? 8.389 6.767 -0.863 1.00 98.12 87 PHE A O 1
ATOM 679 N N . ALA A 1 88 ? 8.403 5.389 -2.634 1.00 97.88 88 ALA A N 1
ATOM 680 C CA . ALA A 1 88 ? 7.448 6.156 -3.428 1.00 97.88 88 ALA A CA 1
ATOM 681 C C . ALA A 1 88 ? 6.072 6.276 -2.752 1.00 97.88 88 ALA A C 1
ATOM 683 O O . ALA A 1 88 ? 5.429 7.312 -2.870 1.00 97.88 88 ALA A O 1
ATOM 684 N N . PHE A 1 89 ? 5.621 5.244 -2.032 1.00 98.38 89 PHE A N 1
ATOM 685 C CA . PHE A 1 89 ? 4.365 5.283 -1.276 1.00 98.38 89 PHE A CA 1
ATOM 686 C C . PHE A 1 89 ? 4.435 6.186 -0.033 1.00 98.38 89 PHE A C 1
ATOM 688 O O . PHE A 1 89 ? 3.420 6.741 0.384 1.00 98.38 89 PHE A O 1
ATOM 695 N N . ALA A 1 90 ? 5.606 6.295 0.597 1.00 95.75 90 ALA A N 1
ATOM 696 C CA . ALA A 1 90 ? 5.786 7.022 1.852 1.00 95.75 90 ALA A CA 1
ATOM 697 C C . ALA A 1 90 ? 5.998 8.541 1.691 1.00 95.75 90 ALA A C 1
ATOM 699 O O . ALA A 1 90 ? 5.995 9.243 2.706 1.00 95.75 90 ALA A O 1
ATOM 700 N N . MET A 1 91 ? 6.219 9.022 0.464 1.00 90.12 91 MET A N 1
ATOM 701 C CA . MET A 1 91 ? 6.491 10.427 0.123 1.00 90.12 91 MET A CA 1
ATOM 702 C C . MET A 1 91 ? 5.230 11.168 -0.318 1.00 90.12 91 MET A C 1
ATOM 704 O O . MET A 1 91 ? 5.104 12.350 0.074 1.00 90.12 91 MET A O 1
#

Sequence (91 aa):
MVDKSFLDWPFFGDRHRHLAQHLEAWCARHLPVDHDDIDAACRGLVSELGAAGFLELTGAGPGESLDVRSLCLIRETLARHDGLADFAFAM